Protein AF-A0A3D3TH22-F1 (afdb_monomer_lite)

Radius of gyration: 11.63 Å; chains: 1; bounding box: 26×28×29 Å

Foldseek 3Di:
DDFFDWDPFDVRDDFQKKWFFDDPPDGDFIWTDHPPQWTFGDDVHTDIAGAHQQGGQDPVVRGDDTGTDTIGHD

Secondary structure (DSSP, 8-state):
-PPPEEE-SGGG--TTPEEEEEETTEEEEEEEEEETTEEEEEESEEEEEEE-SSEEEEGGGTEEEEEEEEEEE-

Structure (mmCIF, N/CA/C/O backbone):
data_AF-A0A3D3TH22-F1
#
_entry.id   AF-A0A3D3TH22-F1
#
loop_
_atom_site.group_PDB
_atom_site.id
_atom_site.type_symbol
_atom_site.label_atom_id
_atom_site.label_alt_id
_atom_site.label_comp_id
_atom_site.label_asym_id
_atom_site.label_entity_id
_atom_site.label_seq_id
_atom_site.pdbx_PDB_ins_code
_atom_site.Cartn_x
_atom_site.Cartn_y
_atom_site.Cartn_z
_atom_site.occupancy
_atom_site.B_iso_or_equiv
_atom_site.auth_seq_id
_atom_site.auth_comp_id
_atom_site.auth_asym_id
_atom_site.auth_atom_id
_atom_site.pdbx_PDB_model_num
ATOM 1 N N . GLU A 1 1 ? -15.4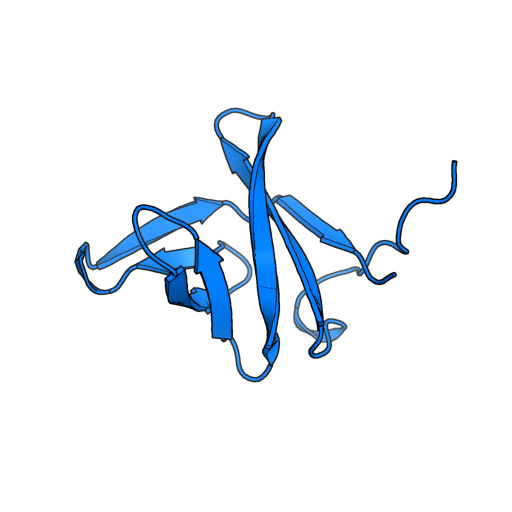66 17.954 8.155 1.00 53.19 1 GLU A N 1
ATOM 2 C CA . GLU A 1 1 ? -15.122 16.721 7.414 1.00 53.19 1 GLU A CA 1
ATOM 3 C C . GLU A 1 1 ? -14.548 15.714 8.403 1.00 53.19 1 GLU A C 1
ATOM 5 O O . GLU A 1 1 ? -13.864 16.139 9.327 1.00 53.19 1 GLU A O 1
ATOM 10 N N . LYS A 1 2 ? -14.897 14.426 8.307 1.00 76.06 2 LYS A N 1
ATOM 11 C CA . LYS A 1 2 ? -14.316 13.379 9.164 1.00 76.06 2 LYS A CA 1
ATOM 12 C C . LYS A 1 2 ? -13.294 12.603 8.342 1.00 76.06 2 LYS A C 1
ATOM 14 O O . LYS A 1 2 ? -13.647 12.045 7.309 1.00 76.06 2 LYS A O 1
ATOM 19 N N . GLU A 1 3 ? -12.047 12.590 8.794 1.00 87.12 3 GLU A N 1
ATOM 20 C CA . GLU A 1 3 ? -11.001 11.742 8.226 1.00 87.12 3 GLU A CA 1
ATOM 21 C C . GLU A 1 3 ? -10.970 10.372 8.914 1.00 87.12 3 GLU A C 1
ATOM 23 O O . GLU A 1 3 ? -11.407 10.236 10.058 1.00 87.12 3 GLU A O 1
ATOM 28 N N . GLY A 1 4 ? -10.404 9.370 8.235 1.00 92.75 4 GLY A N 1
ATOM 29 C CA . GLY A 1 4 ? -10.123 8.072 8.846 1.00 92.75 4 GLY A CA 1
ATOM 30 C C . GLY A 1 4 ? -9.077 8.160 9.966 1.00 92.75 4 GLY A C 1
ATOM 31 O O . GLY A 1 4 ? -8.168 8.996 9.935 1.00 92.75 4 GLY A O 1
ATOM 32 N N . LYS A 1 5 ? -9.176 7.259 10.946 1.00 96.50 5 LYS A N 1
ATOM 33 C CA . LYS A 1 5 ? -8.229 7.101 12.053 1.00 96.50 5 LYS A CA 1
ATOM 34 C C . LYS A 1 5 ? -6.869 6.647 11.528 1.00 96.50 5 LYS A C 1
ATOM 36 O O . LYS A 1 5 ? -6.773 5.621 10.859 1.00 96.50 5 LYS A O 1
ATOM 41 N N . ARG A 1 6 ? -5.805 7.368 11.885 1.00 96.88 6 ARG A N 1
ATOM 42 C CA . ARG A 1 6 ? -4.425 6.961 11.586 1.00 96.88 6 ARG A CA 1
ATOM 43 C C . ARG A 1 6 ? -4.080 5.646 12.292 1.00 96.88 6 ARG A C 1
ATOM 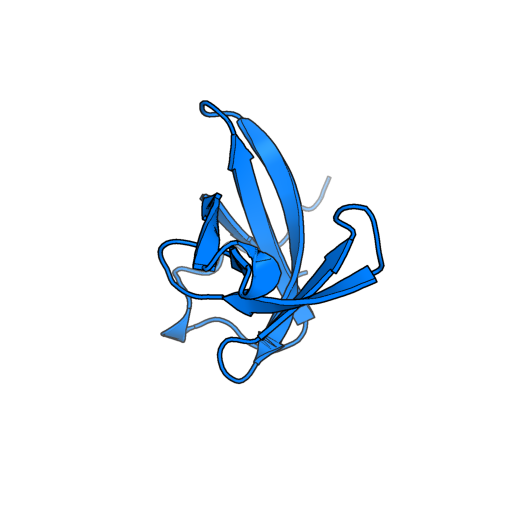45 O O . ARG A 1 6 ? -4.348 5.503 13.484 1.00 96.88 6 ARG A O 1
ATOM 52 N N . ILE A 1 7 ? -3.453 4.734 11.557 1.00 97.81 7 ILE A N 1
ATOM 53 C CA . ILE A 1 7 ? -2.891 3.482 12.072 1.00 97.81 7 ILE A CA 1
ATOM 54 C C . ILE A 1 7 ? -1.368 3.616 12.139 1.00 97.81 7 ILE A C 1
ATOM 56 O O . ILE A 1 7 ? -0.754 4.209 11.248 1.00 97.81 7 ILE A O 1
ATOM 60 N N . SER A 1 8 ? -0.771 3.110 13.218 1.00 94.75 8 SER A N 1
ATOM 61 C CA . SER A 1 8 ? 0.642 3.335 13.552 1.00 94.75 8 SER A CA 1
ATOM 62 C C . SER A 1 8 ? 1.603 2.623 12.594 1.00 94.75 8 SER A C 1
ATOM 64 O O . SER A 1 8 ? 2.701 3.115 12.350 1.00 94.75 8 SER A O 1
ATOM 66 N N . GLY A 1 9 ? 1.178 1.496 12.015 1.00 91.69 9 GLY A N 1
ATOM 67 C CA . GLY A 1 9 ? 1.955 0.725 11.049 1.00 91.69 9 GLY A CA 1
ATOM 68 C C . GLY A 1 9 ? 1.296 -0.605 10.680 1.00 91.69 9 GLY A C 1
ATOM 69 O O . GLY A 1 9 ? 0.180 -0.908 11.111 1.00 91.69 9 GLY A O 1
ATOM 70 N N . LEU A 1 10 ? 2.005 -1.416 9.893 1.00 90.94 10 LEU A N 1
ATOM 71 C CA . LEU A 1 10 ? 1.541 -2.731 9.426 1.00 90.94 10 LEU A CA 1
ATOM 72 C C . LEU A 1 10 ? 1.105 -3.702 10.536 1.00 90.94 10 LEU A C 1
ATOM 74 O O . LEU A 1 10 ? 0.079 -4.347 10.338 1.00 90.94 10 LEU A O 1
ATOM 78 N N . PRO A 1 11 ? 1.780 -3.796 11.700 1.00 93.38 11 PRO A N 1
ATOM 79 C CA . PRO A 1 11 ? 1.348 -4.705 12.768 1.00 93.38 11 PRO A CA 1
ATOM 80 C C . PRO A 1 11 ? -0.055 -4.411 13.324 1.00 93.38 11 PRO A C 1
ATOM 82 O O . PRO A 1 11 ? -0.733 -5.319 13.792 1.00 93.38 11 PRO A O 1
ATOM 85 N N . GLU A 1 12 ? -0.504 -3.153 13.265 1.00 95.56 12 GLU A N 1
ATOM 86 C CA . GLU A 1 12 ? -1.834 -2.716 13.730 1.00 95.56 12 GLU A CA 1
ATOM 87 C C . GLU A 1 12 ? -2.866 -2.619 12.590 1.00 95.56 12 GLU A C 1
ATOM 89 O O . GLU A 1 12 ? -4.039 -2.284 12.810 1.00 95.56 12 GLU A O 1
ATOM 94 N N . THR A 1 13 ? -2.422 -2.883 11.360 1.00 96.50 13 THR A N 1
ATOM 95 C CA . THR A 1 13 ? -3.241 -2.794 10.154 1.00 96.50 13 THR A CA 1
ATOM 96 C C . THR A 1 13 ? -4.089 -4.052 10.000 1.00 96.50 13 THR A C 1
ATOM 98 O O . THR A 1 13 ? -3.603 -5.174 10.142 1.00 96.50 13 THR A O 1
ATOM 101 N N . ILE A 1 14 ? -5.362 -3.868 9.660 1.00 97.62 14 ILE A N 1
ATOM 102 C CA . ILE A 1 14 ? -6.308 -4.951 9.376 1.00 97.62 14 ILE A CA 1
ATOM 103 C C . ILE A 1 14 ? -6.832 -4.842 7.946 1.00 97.62 14 ILE A C 1
ATOM 105 O O . ILE A 1 14 ? -6.663 -3.823 7.275 1.00 97.62 14 ILE A O 1
ATOM 109 N N . SER A 1 15 ? -7.472 -5.907 7.464 1.00 98.06 15 SER A N 1
ATOM 110 C CA . SER A 1 15 ? -8.120 -5.886 6.152 1.00 98.06 15 SER A CA 1
ATOM 111 C C . SER A 1 15 ? -9.105 -4.716 6.038 1.00 98.06 15 SER A C 1
ATOM 113 O O . SER A 1 15 ? -9.788 -4.385 7.003 1.00 98.06 15 SER A O 1
ATOM 115 N N . ALA A 1 16 ? -9.173 -4.119 4.849 1.00 97.88 16 ALA A N 1
ATOM 116 C CA . ALA A 1 16 ? -9.923 -2.910 4.511 1.00 97.88 16 ALA A CA 1
ATOM 117 C C . ALA A 1 16 ? -9.318 -1.572 4.979 1.00 97.88 16 ALA A C 1
ATOM 119 O O . ALA A 1 16 ? -9.834 -0.523 4.590 1.00 97.88 16 ALA A O 1
ATOM 120 N N . ASP A 1 17 ? -8.198 -1.566 5.710 1.00 98.44 17 ASP A N 1
ATOM 121 C CA . ASP A 1 17 ? -7.453 -0.324 5.942 1.00 98.44 17 ASP A CA 1
ATOM 122 C C . ASP A 1 17 ? -6.930 0.258 4.618 1.00 98.44 17 ASP A C 1
ATOM 124 O O . ASP A 1 17 ? -6.486 -0.465 3.719 1.00 98.44 17 ASP A O 1
ATOM 128 N N . LEU A 1 18 ? -6.962 1.586 4.502 1.00 98.19 18 LEU A N 1
ATOM 129 C CA . LEU A 1 18 ? -6.431 2.307 3.351 1.00 98.19 18 LEU A CA 1
ATOM 130 C C . LEU A 1 18 ? -4.953 2.608 3.570 1.00 98.19 18 LEU A C 1
ATOM 132 O O . LEU A 1 18 ? -4.585 3.281 4.534 1.00 98.19 18 LEU A O 1
ATOM 136 N N . MET A 1 19 ? -4.113 2.158 2.642 1.00 98.38 19 MET A N 1
ATOM 137 C CA . MET A 1 19 ? -2.691 2.488 2.606 1.00 98.38 19 MET A CA 1
ATOM 138 C C . MET A 1 19 ? -2.463 3.572 1.555 1.00 98.38 19 MET A C 1
ATOM 140 O O . MET A 1 19 ? -2.829 3.413 0.389 1.00 98.38 19 MET A O 1
ATOM 144 N N . PHE A 1 20 ? -1.872 4.686 1.975 1.00 98.00 20 PHE A N 1
ATOM 145 C CA . PHE A 1 20 ? -1.571 5.837 1.133 1.00 98.00 20 PHE A CA 1
ATOM 146 C C . PHE A 1 20 ? -0.089 5.859 0.805 1.00 98.00 20 PHE A C 1
ATOM 148 O O . PHE A 1 20 ? 0.754 5.714 1.694 1.00 98.00 20 PHE A O 1
ATOM 155 N N . PHE A 1 21 ? 0.217 6.106 -0.461 1.00 98.38 21 PHE A N 1
ATOM 156 C CA . PHE A 1 21 ? 1.569 6.082 -0.986 1.00 98.38 21 PHE A CA 1
ATOM 157 C C . PHE A 1 21 ? 1.924 7.422 -1.602 1.00 98.38 21 PHE A C 1
ATOM 159 O O . PHE A 1 21 ? 1.079 8.108 -2.190 1.00 98.38 21 PHE A O 1
ATOM 166 N N . GLU A 1 22 ? 3.190 7.787 -1.483 1.00 97.94 22 GLU A N 1
ATOM 167 C CA . GLU A 1 22 ? 3.680 9.073 -1.943 1.00 97.94 22 GLU A CA 1
ATOM 168 C C . GLU A 1 22 ? 4.627 8.976 -3.135 1.00 97.94 22 GLU A C 1
ATOM 170 O O . GLU A 1 22 ? 5.286 7.964 -3.388 1.00 97.94 22 GLU A O 1
ATOM 175 N N . LYS A 1 23 ? 4.731 10.104 -3.831 1.00 95.62 23 LYS A N 1
ATOM 176 C CA . LYS A 1 23 ? 5.776 10.395 -4.798 1.00 95.62 23 LYS A CA 1
ATOM 177 C C . LYS A 1 23 ? 6.278 11.806 -4.523 1.00 95.62 23 LYS A C 1
ATOM 179 O O . LYS A 1 23 ? 5.502 12.759 -4.563 1.00 95.62 23 LYS A O 1
ATOM 184 N N . SER A 1 24 ? 7.566 11.935 -4.219 1.00 94.88 24 SER A N 1
ATOM 185 C CA . SER A 1 24 ? 8.214 13.229 -3.959 1.00 94.88 24 SER A CA 1
ATOM 186 C C . SER A 1 24 ? 7.515 14.080 -2.881 1.00 94.88 24 SER A C 1
ATOM 188 O O . SER A 1 24 ? 7.289 15.272 -3.086 1.00 94.88 24 SER A O 1
ATOM 190 N N . GLY A 1 25 ? 7.143 13.482 -1.741 1.00 93.88 25 GLY A N 1
ATOM 191 C CA . GLY A 1 25 ? 6.555 14.204 -0.604 1.00 93.88 25 GLY A CA 1
ATOM 192 C C . GLY A 1 25 ? 5.037 14.377 -0.657 1.00 93.88 25 GLY A C 1
ATOM 193 O O . GLY A 1 25 ? 4.459 14.958 0.259 1.00 93.88 25 GLY A O 1
ATOM 194 N N . LYS A 1 26 ? 4.370 13.927 -1.727 1.00 96.56 26 LYS A N 1
ATOM 195 C CA . LYS A 1 26 ? 2.922 14.097 -1.916 1.00 96.56 26 LYS A CA 1
ATOM 196 C C . LYS A 1 26 ? 2.236 12.756 -2.088 1.00 96.56 26 LYS A C 1
ATOM 198 O O . LYS A 1 26 ? 2.721 11.914 -2.842 1.00 96.56 26 LYS A O 1
ATOM 203 N N . ILE A 1 27 ? 1.083 12.587 -1.442 1.00 97.31 27 ILE A N 1
ATOM 204 C CA . ILE A 1 27 ? 0.224 11.420 -1.659 1.00 97.31 27 ILE A CA 1
ATOM 205 C C . ILE A 1 27 ? -0.207 11.401 -3.126 1.00 97.31 27 ILE A C 1
ATOM 207 O O . ILE A 1 27 ? -0.775 12.371 -3.62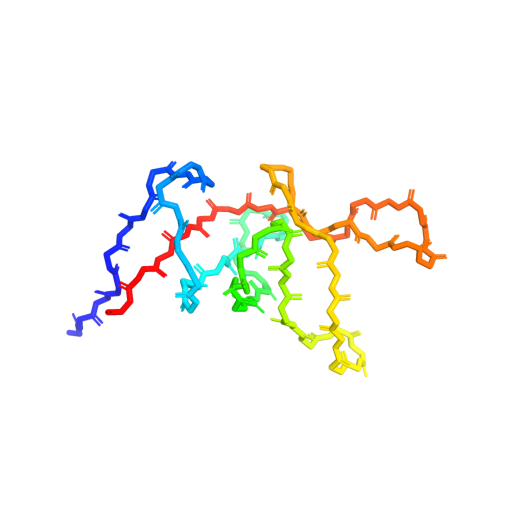2 1.00 97.31 27 ILE A O 1
ATOM 211 N N . ALA A 1 28 ? 0.098 10.306 -3.814 1.00 97.19 28 ALA A N 1
ATOM 212 C CA . ALA A 1 28 ? -0.125 10.153 -5.250 1.00 97.19 28 ALA A CA 1
ATOM 213 C C . ALA A 1 28 ? -0.839 8.842 -5.602 1.00 97.19 28 ALA A C 1
ATOM 215 O O . ALA A 1 28 ? -1.254 8.665 -6.744 1.00 97.19 28 ALA A O 1
ATOM 216 N N . HIS A 1 29 ? -0.970 7.921 -4.643 1.00 98.19 29 HIS A N 1
ATOM 217 C CA . HIS A 1 29 ? -1.589 6.619 -4.858 1.00 98.19 29 HIS A CA 1
ATOM 218 C C . HIS A 1 29 ? -2.224 6.084 -3.567 1.00 98.19 29 HIS A C 1
ATOM 220 O O . HIS A 1 29 ? -1.810 6.442 -2.463 1.00 98.19 29 HIS A O 1
ATOM 226 N N . VAL A 1 30 ? -3.233 5.224 -3.702 1.00 98.25 30 VAL A N 1
ATOM 227 C CA . VAL A 1 30 ? -3.934 4.576 -2.584 1.00 98.25 30 VAL A CA 1
ATOM 228 C C . VAL A 1 30 ? -4.282 3.133 -2.947 1.00 98.25 30 VAL A C 1
ATOM 230 O O . VAL A 1 30 ? -4.529 2.811 -4.111 1.00 98.25 30 VAL A O 1
ATOM 233 N N . GLY A 1 31 ? -4.300 2.253 -1.953 1.00 98.31 31 GLY A N 1
ATOM 234 C CA . GLY A 1 31 ? -4.796 0.888 -2.093 1.00 98.31 31 GLY A CA 1
ATOM 235 C C . GLY A 1 31 ? -5.449 0.392 -0.810 1.00 98.31 31 GLY A C 1
ATOM 236 O O . GLY A 1 31 ? -5.316 1.011 0.247 1.00 98.31 31 GLY A O 1
ATOM 237 N N . ILE A 1 32 ? -6.165 -0.724 -0.917 1.00 98.62 32 ILE A N 1
ATOM 238 C CA . ILE A 1 32 ? -6.893 -1.337 0.196 1.00 98.62 32 ILE A CA 1
ATOM 239 C C . ILE A 1 32 ? -6.118 -2.564 0.662 1.00 98.62 32 ILE A C 1
ATOM 241 O O . ILE A 1 32 ? -5.858 -3.480 -0.126 1.00 98.62 32 ILE A O 1
ATOM 245 N N . TYR A 1 33 ? -5.748 -2.592 1.940 1.00 98.56 33 TYR A N 1
ATOM 246 C CA . TYR A 1 33 ? -5.032 -3.719 2.518 1.00 98.56 33 TYR A CA 1
ATOM 247 C C . TYR A 1 33 ? -5.936 -4.952 2.609 1.00 98.56 33 TYR A C 1
ATOM 249 O O . TYR A 1 33 ? -7.068 -4.890 3.088 1.00 98.56 33 TYR A O 1
ATOM 257 N N . LEU A 1 34 ? -5.428 -6.099 2.166 1.00 98.38 34 LEU A N 1
ATOM 258 C CA . LEU A 1 34 ? -6.157 -7.368 2.175 1.00 98.38 34 LEU A CA 1
ATOM 259 C C . LEU A 1 34 ? -5.757 -8.278 3.344 1.00 98.38 34 LEU A C 1
ATOM 261 O O . LEU A 1 34 ? -6.327 -9.357 3.491 1.00 98.38 34 LEU A O 1
ATOM 265 N N . GLY A 1 35 ? -4.787 -7.874 4.169 1.00 96.88 35 GLY A N 1
ATOM 266 C CA . GLY A 1 35 ? -4.131 -8.783 5.108 1.00 96.88 35 GLY A CA 1
ATOM 267 C C . GLY A 1 35 ? -2.994 -9.566 4.453 1.00 96.88 35 GLY A C 1
ATOM 268 O O . GLY A 1 35 ? -2.844 -9.572 3.229 1.00 96.88 35 GLY A O 1
ATOM 269 N N . ASN A 1 36 ? -2.199 -10.253 5.277 1.00 96.31 36 ASN A N 1
ATOM 270 C CA . ASN A 1 36 ? -1.098 -11.114 4.832 1.00 96.31 36 ASN A CA 1
ATOM 271 C C . ASN A 1 36 ? -0.153 -10.426 3.833 1.00 96.31 36 ASN A C 1
ATOM 273 O O . ASN A 1 36 ? 0.206 -11.025 2.818 1.00 96.31 36 ASN A O 1
ATOM 277 N N . ASN A 1 37 ? 0.197 -9.160 4.089 1.00 96.81 37 ASN A N 1
ATOM 278 C CA . ASN A 1 37 ? 1.111 -8.379 3.252 1.00 96.81 37 ASN A CA 1
ATOM 279 C C . ASN A 1 37 ? 0.645 -8.262 1.789 1.00 96.81 37 ASN A C 1
ATOM 281 O O . ASN A 1 37 ? 1.463 -8.192 0.873 1.00 96.81 37 ASN A O 1
ATOM 285 N N . ARG A 1 38 ? -0.673 -8.245 1.553 1.00 98.25 38 ARG A N 1
ATOM 286 C CA . ARG A 1 38 ? -1.276 -8.054 0.227 1.00 98.25 38 ARG A CA 1
ATOM 287 C C . ARG A 1 38 ? -2.124 -6.795 0.174 1.00 98.25 38 ARG A C 1
ATOM 289 O O . ARG A 1 38 ? -2.800 -6.444 1.140 1.00 98.25 38 ARG A O 1
ATOM 296 N N . ILE A 1 39 ? -2.138 -6.158 -0.989 1.00 98.62 39 ILE A N 1
ATOM 297 C CA . ILE A 1 39 ? -2.919 -4.952 -1.255 1.00 98.62 39 ILE A CA 1
ATOM 298 C C . ILE A 1 39 ? -3.613 -5.063 -2.607 1.00 98.62 39 ILE A C 1
ATOM 300 O O . ILE A 1 39 ? -2.991 -5.484 -3.576 1.00 98.62 39 ILE A O 1
ATOM 304 N N . ILE A 1 40 ? -4.885 -4.666 -2.684 1.00 98.62 40 ILE A N 1
ATOM 305 C CA . ILE A 1 40 ? -5.556 -4.427 -3.967 1.00 98.62 40 ILE A CA 1
ATOM 306 C C . ILE A 1 40 ? -5.456 -2.945 -4.317 1.00 98.62 40 ILE A C 1
ATOM 308 O O . ILE A 1 40 ? -5.737 -2.070 -3.493 1.00 98.62 40 ILE A O 1
ATOM 312 N N . HIS A 1 41 ? -5.040 -2.652 -5.544 1.00 98.38 41 HIS A N 1
ATOM 313 C CA . HIS A 1 41 ? -4.908 -1.284 -6.033 1.00 98.38 41 HIS A CA 1
ATOM 314 C C . HIS A 1 41 ? -5.001 -1.225 -7.563 1.00 98.38 41 HIS A C 1
ATOM 316 O O . HIS A 1 41 ? -4.969 -2.253 -8.242 1.00 98.38 41 HIS A O 1
ATOM 322 N N . SER A 1 42 ? -5.124 -0.011 -8.105 1.00 97.94 42 SER A N 1
ATOM 323 C CA . SER A 1 42 ? -5.142 0.237 -9.550 1.00 97.94 42 SER A CA 1
ATOM 324 C C . SER A 1 42 ? -3.883 0.977 -9.988 1.00 97.94 42 SER A C 1
ATOM 326 O O . SER A 1 42 ? -3.660 2.115 -9.587 1.00 97.94 42 SER A O 1
ATOM 328 N N . SER A 1 43 ? -3.055 0.340 -10.814 1.00 92.75 43 SER A N 1
ATOM 329 C CA . SER A 1 43 ? -1.856 0.947 -11.404 1.00 92.75 43 SER A CA 1
ATOM 330 C C . SER A 1 43 ? -1.696 0.423 -12.832 1.00 92.75 43 SER A C 1
ATOM 332 O O . SER A 1 43 ? -1.146 -0.654 -13.062 1.00 92.75 43 SER A O 1
ATOM 334 N N . GLY A 1 44 ? -2.311 1.122 -13.792 1.00 94.00 44 GLY A N 1
ATOM 335 C CA . GLY A 1 44 ? -2.502 0.661 -15.178 1.00 94.00 44 GLY A CA 1
ATOM 336 C C . GLY A 1 44 ? -3.582 -0.424 -15.334 1.00 94.00 44 GLY A C 1
ATOM 337 O O . GLY A 1 44 ? -4.353 -0.391 -16.286 1.00 94.00 44 GLY A O 1
ATOM 338 N N . LYS A 1 45 ? -3.681 -1.343 -14.366 1.00 96.00 45 LYS A N 1
ATOM 339 C CA . LYS A 1 45 ? -4.739 -2.353 -14.202 1.00 96.00 45 LYS A CA 1
ATOM 340 C C . LYS A 1 45 ? -5.045 -2.550 -12.714 1.00 96.00 45 LYS A C 1
ATOM 342 O O . LYS A 1 45 ? -4.204 -2.233 -11.869 1.00 96.00 45 LYS A O 1
ATOM 347 N N . VAL A 1 46 ? -6.220 -3.093 -12.395 1.00 98.00 46 VAL A N 1
ATOM 348 C CA . VAL A 1 46 ? -6.514 -3.574 -11.036 1.00 98.00 46 VAL A CA 1
ATOM 349 C C . VAL A 1 46 ? -5.720 -4.854 -10.803 1.00 98.00 46 VAL A C 1
ATOM 351 O O . VAL A 1 46 ? -5.799 -5.781 -11.609 1.00 98.00 46 VAL A O 1
ATOM 354 N N . ARG A 1 47 ? -4.944 -4.903 -9.722 1.00 96.88 47 ARG A N 1
ATOM 355 C CA . ARG A 1 47 ? -4.156 -6.084 -9.355 1.00 96.88 47 ARG A CA 1
ATOM 356 C C . ARG A 1 47 ? -3.934 -6.177 -7.850 1.00 96.88 47 ARG A C 1
ATOM 358 O O . ARG A 1 47 ? -4.250 -5.244 -7.107 1.00 96.88 47 ARG A O 1
ATOM 365 N N . ILE A 1 48 ? -3.415 -7.328 -7.433 1.00 98.06 48 ILE A N 1
ATOM 366 C CA . ILE A 1 48 ? -3.009 -7.602 -6.059 1.00 98.06 48 ILE A CA 1
ATOM 367 C C . ILE A 1 48 ? -1.493 -7.750 -6.041 1.00 98.06 48 ILE A C 1
ATOM 369 O O . ILE A 1 48 ? -0.971 -8.684 -6.644 1.00 98.06 48 ILE A O 1
ATOM 373 N N . ASP A 1 49 ? -0.827 -6.857 -5.318 1.00 98.25 49 ASP A N 1
ATOM 374 C CA . ASP A 1 49 ? 0.628 -6.844 -5.167 1.00 98.25 49 ASP A CA 1
ATOM 375 C C . ASP A 1 49 ? 1.008 -7.123 -3.698 1.00 98.25 4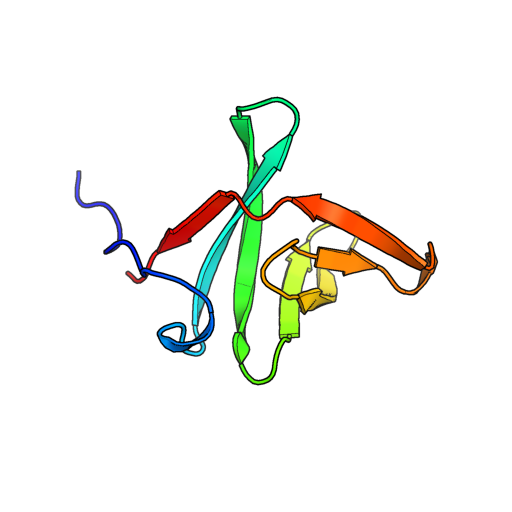9 ASP A C 1
ATOM 3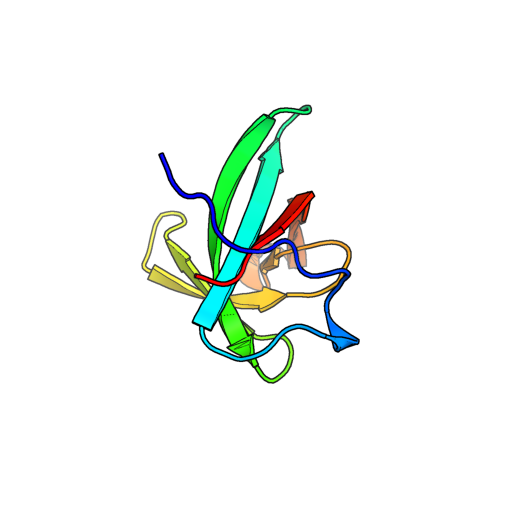77 O O . ASP A 1 49 ? 0.169 -7.066 -2.784 1.00 98.25 49 ASP A O 1
ATOM 381 N N . LYS A 1 50 ? 2.289 -7.431 -3.464 1.00 98.19 50 LYS A N 1
ATOM 382 C CA . LYS A 1 50 ? 2.859 -7.511 -2.113 1.00 98.19 50 LYS A CA 1
ATOM 383 C C . LYS A 1 50 ? 3.060 -6.105 -1.554 1.00 98.19 50 LYS A C 1
ATOM 385 O O . LYS A 1 50 ? 3.425 -5.185 -2.286 1.00 98.19 50 LYS A O 1
ATOM 390 N N . VAL A 1 51 ? 2.851 -5.947 -0.252 1.00 98.38 51 VAL A N 1
ATOM 391 C CA . VAL A 1 51 ? 3.071 -4.682 0.453 1.00 98.38 51 VAL A CA 1
ATOM 392 C C . VAL A 1 51 ? 3.774 -4.901 1.787 1.00 98.38 51 VAL A C 1
ATOM 394 O O . VAL A 1 51 ? 3.486 -5.858 2.510 1.00 98.38 51 VAL A O 1
ATOM 397 N N . ASP A 1 52 ? 4.683 -3.995 2.114 1.00 97.19 52 ASP A N 1
ATOM 398 C CA . ASP A 1 52 ? 5.386 -3.938 3.390 1.00 97.19 52 ASP A CA 1
ATOM 399 C C . ASP A 1 52 ? 5.578 -2.478 3.850 1.00 97.19 52 ASP A C 1
ATOM 401 O O . ASP A 1 52 ? 4.906 -1.563 3.364 1.00 97.19 52 ASP A O 1
ATOM 405 N N . GLU A 1 53 ? 6.452 -2.263 4.837 1.00 95.94 53 GLU A N 1
ATOM 406 C CA . GLU A 1 53 ? 6.725 -0.939 5.405 1.00 95.94 53 GLU A CA 1
ATOM 407 C C . GLU A 1 53 ? 7.405 0.023 4.420 1.00 95.94 53 GLU A C 1
ATOM 409 O O . GLU A 1 53 ? 7.268 1.238 4.566 1.00 95.94 53 GLU A O 1
ATOM 414 N N . HIS A 1 54 ? 8.075 -0.499 3.387 1.00 97.00 54 HIS A N 1
ATOM 415 C CA . HIS A 1 54 ? 8.633 0.297 2.297 1.00 97.00 54 HIS A CA 1
ATOM 416 C C . HIS A 1 54 ? 7.532 0.698 1.314 1.00 97.00 54 HIS A C 1
ATOM 418 O O . HIS A 1 54 ? 7.471 1.851 0.876 1.00 97.00 54 HIS A O 1
ATOM 424 N N . GLY A 1 55 ? 6.641 -0.240 0.983 1.00 97.75 55 GLY A N 1
ATOM 425 C CA . GLY A 1 55 ? 5.431 -0.002 0.209 1.00 97.75 55 GLY A CA 1
ATOM 426 C C . GLY A 1 55 ? 5.107 -1.132 -0.761 1.00 97.75 55 GLY A C 1
ATOM 427 O O . GLY A 1 55 ? 5.234 -2.300 -0.415 1.00 97.75 55 GLY A O 1
ATOM 428 N N . ILE A 1 56 ? 4.614 -0.808 -1.961 1.00 98.38 56 ILE A N 1
ATOM 429 C CA . ILE A 1 56 ? 4.155 -1.829 -2.920 1.00 98.38 56 ILE A CA 1
ATOM 430 C C . ILE A 1 56 ? 5.337 -2.382 -3.712 1.00 98.38 56 ILE A C 1
ATOM 432 O O . ILE A 1 56 ? 5.969 -1.643 -4.482 1.00 98.38 56 ILE A O 1
ATOM 436 N N . PHE A 1 57 ? 5.583 -3.684 -3.571 1.00 98.31 57 PHE A N 1
ATOM 437 C CA . PHE A 1 57 ? 6.544 -4.431 -4.374 1.00 98.31 57 PHE A CA 1
ATOM 438 C C . PHE A 1 57 ? 5.855 -4.994 -5.619 1.00 98.31 57 PHE A C 1
ATOM 440 O O . PHE A 1 57 ? 4.939 -5.811 -5.521 1.00 98.31 57 PHE A O 1
ATOM 447 N N . ASN A 1 58 ? 6.308 -4.564 -6.794 1.00 96.12 58 ASN A N 1
ATOM 448 C CA . ASN A 1 58 ? 5.817 -5.060 -8.072 1.00 96.12 58 ASN A CA 1
ATOM 449 C C . ASN A 1 58 ? 6.759 -6.160 -8.581 1.00 96.12 58 ASN A C 1
ATOM 451 O O . ASN A 1 58 ? 7.920 -5.893 -8.900 1.00 96.12 58 ASN A O 1
ATOM 455 N N . GLU A 1 59 ? 6.243 -7.387 -8.673 1.00 94.00 59 GLU A N 1
ATOM 456 C CA . GLU A 1 59 ? 7.002 -8.556 -9.132 1.00 94.00 59 GLU A CA 1
ATOM 457 C C . GLU A 1 59 ? 7.407 -8.459 -10.611 1.00 94.00 59 GLU A C 1
ATOM 459 O O . GLU A 1 59 ? 8.498 -8.903 -10.959 1.00 94.00 59 GLU A O 1
ATOM 464 N N . GLU A 1 60 ? 6.606 -7.807 -11.465 1.00 92.38 60 GLU A N 1
ATOM 465 C CA . GLU A 1 60 ? 6.898 -7.650 -12.902 1.00 92.38 60 GLU A CA 1
ATOM 466 C C . GLU A 1 60 ? 8.196 -6.857 -13.140 1.00 92.38 60 GLU A C 1
ATOM 468 O O . GLU A 1 60 ? 8.907 -7.107 -14.110 1.00 92.38 60 GLU A O 1
ATOM 473 N N . VAL A 1 61 ? 8.529 -5.921 -12.244 1.00 94.06 61 VAL A N 1
ATOM 474 C CA . VAL A 1 61 ? 9.763 -5.111 -12.307 1.00 94.06 61 VAL A CA 1
ATOM 475 C C . VAL A 1 61 ? 10.755 -5.445 -11.192 1.00 94.06 61 VAL A C 1
ATOM 477 O O . VAL A 1 61 ? 11.788 -4.791 -11.080 1.00 94.06 61 VAL A O 1
ATOM 480 N N . SER A 1 62 ? 10.444 -6.448 -10.362 1.00 95.25 62 SER A N 1
ATOM 481 C CA . SER A 1 62 ? 11.247 -6.872 -9.206 1.00 95.25 62 SER A CA 1
ATOM 482 C C . SER A 1 62 ? 11.678 -5.716 -8.291 1.00 95.25 62 SER A C 1
ATOM 484 O O . SER A 1 62 ? 12.838 -5.628 -7.889 1.00 95.25 62 SER A O 1
ATOM 486 N N . GLY A 1 63 ? 10.756 -4.808 -7.957 1.00 96.62 63 GLY A N 1
ATOM 487 C CA . GLY A 1 63 ? 11.101 -3.626 -7.167 1.00 96.62 63 GLY A CA 1
ATOM 488 C C . GLY A 1 63 ? 9.926 -2.877 -6.547 1.00 96.62 63 GLY A C 1
ATOM 489 O O . GLY A 1 63 ? 8.762 -3.071 -6.906 1.00 96.62 63 GLY A O 1
ATOM 490 N N . TYR A 1 64 ? 10.247 -1.979 -5.611 1.00 97.38 64 TYR A N 1
ATOM 491 C CA . TYR A 1 64 ? 9.273 -1.083 -4.988 1.00 97.38 64 TYR A CA 1
ATOM 492 C C . TYR A 1 64 ? 8.879 0.044 -5.938 1.00 97.38 64 TYR A C 1
ATOM 494 O O . TYR A 1 64 ? 9.726 0.772 -6.452 1.00 97.38 64 TYR A O 1
ATOM 502 N N . THR A 1 65 ? 7.576 0.205 -6.153 1.00 96.31 65 THR A N 1
ATOM 503 C CA . THR A 1 65 ? 7.030 1.196 -7.100 1.00 96.31 65 THR A CA 1
ATOM 504 C C . THR A 1 65 ? 6.286 2.335 -6.417 1.00 96.31 65 THR A C 1
ATOM 506 O O . THR A 1 65 ? 6.224 3.440 -6.951 1.00 96.31 65 THR A O 1
ATOM 509 N N . HIS A 1 66 ? 5.733 2.083 -5.232 1.00 97.31 66 HIS A N 1
ATOM 510 C CA . HIS A 1 66 ? 4.953 3.050 -4.470 1.00 97.31 66 HIS A CA 1
ATOM 511 C C . HIS A 1 66 ? 5.458 3.045 -3.034 1.00 97.31 66 HIS A C 1
ATOM 513 O O . HIS A 1 66 ? 5.383 2.008 -2.380 1.00 97.31 66 HIS A O 1
ATOM 519 N N . ARG A 1 67 ? 5.963 4.183 -2.546 1.00 97.81 67 ARG A N 1
ATOM 520 C CA . ARG A 1 67 ? 6.492 4.310 -1.182 1.00 97.81 67 ARG A CA 1
ATOM 521 C C . ARG A 1 67 ? 5.358 4.547 -0.192 1.00 97.81 67 ARG A C 1
ATOM 523 O O . ARG A 1 67 ? 4.565 5.463 -0.407 1.00 97.81 67 ARG A O 1
ATOM 530 N N . LEU A 1 68 ? 5.267 3.742 0.864 1.00 97.88 68 LEU A N 1
ATOM 531 C CA . LEU A 1 68 ? 4.235 3.889 1.891 1.00 97.88 68 LEU A CA 1
ATOM 532 C C . LEU A 1 68 ? 4.422 5.208 2.654 1.0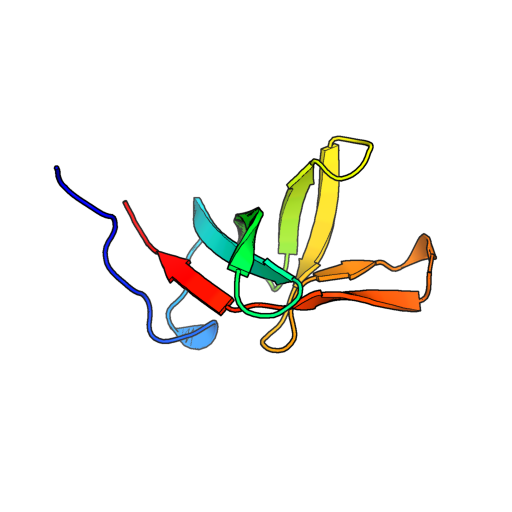0 97.88 68 LEU A C 1
ATOM 534 O O . LEU A 1 68 ? 5.524 5.533 3.081 1.00 97.88 68 LEU A O 1
ATOM 538 N N . ALA A 1 69 ? 3.338 5.964 2.827 1.00 97.50 69 ALA A N 1
ATOM 539 C CA . ALA A 1 69 ? 3.343 7.245 3.531 1.00 97.50 69 ALA A CA 1
ATOM 540 C C . ALA A 1 69 ? 2.495 7.212 4.809 1.00 97.50 69 ALA A C 1
ATOM 542 O O . ALA A 1 69 ? 2.903 7.716 5.854 1.00 97.50 69 ALA A O 1
ATOM 543 N N . SER A 1 70 ? 1.287 6.647 4.741 1.00 97.06 70 SER A N 1
ATOM 544 C CA . SER A 1 70 ? 0.408 6.532 5.908 1.00 97.06 70 SER A CA 1
ATOM 545 C C . SER A 1 70 ? -0.653 5.454 5.723 1.00 97.06 70 SER A C 1
ATOM 547 O O . SER A 1 70 ? -0.929 5.028 4.604 1.00 97.06 70 SER A O 1
ATOM 549 N N . ILE A 1 71 ? -1.265 5.039 6.829 1.00 98.00 71 ILE A N 1
ATOM 550 C CA . ILE A 1 71 ? -2.368 4.079 6.851 1.00 98.00 71 ILE A CA 1
ATOM 551 C C . ILE A 1 71 ? -3.531 4.716 7.616 1.00 98.00 71 ILE A C 1
ATOM 553 O O . ILE A 1 71 ? -3.314 5.307 8.682 1.00 98.00 71 ILE A O 1
ATOM 557 N N . LYS A 1 72 ? -4.755 4.630 7.080 1.00 97.56 72 LYS A N 1
ATOM 558 C CA . LYS A 1 72 ? -5.973 5.111 7.752 1.00 97.56 72 LYS A CA 1
ATOM 559 C C . LYS A 1 72 ? -7.095 4.070 7.716 1.00 97.56 72 LYS A C 1
ATOM 561 O O . LYS A 1 72 ? -7.294 3.406 6.702 1.00 97.56 72 LYS A O 1
ATOM 566 N N . ARG A 1 73 ? -7.864 3.999 8.804 1.00 97.06 73 ARG A N 1
ATOM 567 C CA . ARG A 1 73 ? -9.093 3.204 8.952 1.00 97.06 73 ARG A CA 1
ATOM 568 C C . ARG A 1 73 ? -10.314 4.117 8.986 1.00 97.06 73 ARG A C 1
ATOM 570 O O . ARG A 1 73 ? -10.279 5.121 9.695 1.00 97.06 73 ARG A O 1
ATOM 577 N N . ILE A 1 74 ? -11.355 3.791 8.224 1.00 91.81 74 ILE A N 1
ATOM 578 C CA . ILE A 1 74 ? -12.627 4.539 8.210 1.00 91.81 74 ILE A CA 1
ATOM 579 C C . ILE A 1 74 ? -13.466 4.166 9.433 1.00 91.81 74 ILE A C 1
ATOM 581 O O . ILE A 1 74 ? -13.476 2.966 9.786 1.00 91.81 74 ILE A O 1
#

pLDDT: mean 95.71, std 5.93, range [53.19, 98.62]

Sequence (74 aa):
EKEGKRISGLPETISADLMFFEKSGKIAHVGIYLGNNRIIHSSGKVRIDKVDEHGIFNEEVSGYTHRLASIKRI